Protein AF-A0A379XYD5-F1 (afdb_monomer)

pLDDT: mean 94.69, std 7.58, range [48.84, 98.56]

Foldseek 3Di:
DDDDPDDDDPVVCVVPPDDDDDPPDPVDPVPDDPVCDPVNVVVVCPVCVPDDDDDDDDDAEDCDDDPPDPDNHDHDPPCVVVVVVVVVD

Solvent-accessible surface area (backbone atoms only — not comparable to full-atom values): 6340 Å² total; per-residue (Å²): 132,87,77,78,90,6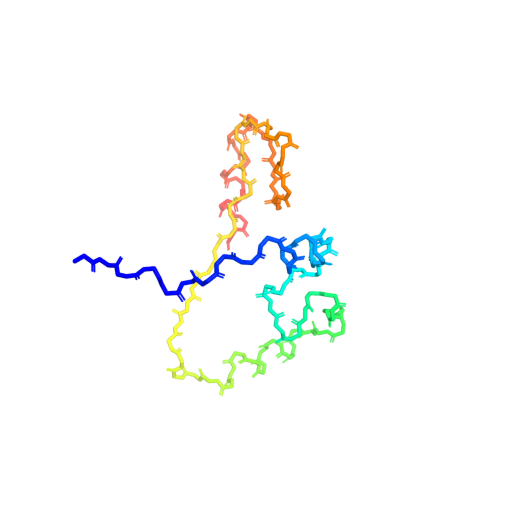9,83,88,52,65,69,61,50,63,75,65,70,62,96,70,86,81,84,85,51,86,77,47,79,86,74,67,57,88,84,70,44,70,71,59,52,54,54,57,62,66,68,54,79,86,57,86,86,83,89,86,82,88,80,43,75,33,83,64,86,58,95,85,67,84,69,88,62,46,69,48,85,65,64,68,56,55,56,58,48,61,75,71,107

InterPro domains:
  IPR034505 Anaerobic coproporphyrinogen-III oxidase [PTHR13932] (5-89)
  IPR058240 Radical SAM superfamily [SSF102114] (6-89)

Organism: NCBI:txid59207

Mean predicted aligned error: 5.2 Å

Sequence (89 aa):
MSEQQIDWDLALIQKYNYSGPRYTSYPTALEFSEDFEDAAFLQAVARYPERPLSLYVHIPFCHKLCYFCGCNKIVTRQQHKADQYLDAL

Radius of gyration: 20.92 Å; Cα contacts (8 Å, |Δi|>4): 21; chains: 1; bounding box: 52×43×35 Å

Structure (mmCIF, N/CA/C/O backbone):
data_AF-A0A379XYD5-F1
#
_entry.id   AF-A0A379XYD5-F1
#
loop_
_atom_site.group_PDB
_atom_site.id
_atom_site.type_symbol
_atom_site.label_atom_id
_atom_site.label_alt_id
_atom_site.label_comp_id
_atom_site.label_asym_id
_atom_site.label_entity_id
_atom_site.label_seq_id
_atom_site.pdbx_PDB_ins_code
_atom_site.Cartn_x
_atom_site.Cartn_y
_atom_site.Cartn_z
_atom_site.occupancy
_atom_site.B_iso_or_equiv
_atom_site.auth_seq_id
_atom_site.auth_comp_id
_atom_site.auth_asym_id
_atom_site.auth_atom_id
_atom_site.pdbx_PDB_model_num
ATOM 1 N N . MET A 1 1 ? 36.446 -4.823 6.846 1.00 48.84 1 MET A N 1
ATOM 2 C CA . MET A 1 1 ? 36.236 -3.570 6.093 1.00 48.84 1 MET A CA 1
ATOM 3 C C . MET A 1 1 ? 35.329 -3.929 4.933 1.00 48.84 1 MET A C 1
ATOM 5 O O . MET A 1 1 ? 35.730 -4.744 4.122 1.00 48.84 1 MET A O 1
ATOM 9 N N . SER A 1 2 ? 34.075 -3.480 4.958 1.00 64.06 2 SER A N 1
ATOM 10 C CA . SER A 1 2 ? 33.087 -3.806 3.922 1.00 64.06 2 SER A CA 1
ATOM 11 C C . SER A 1 2 ? 33.468 -3.075 2.636 1.00 64.06 2 SER A C 1
ATOM 13 O O . SER A 1 2 ? 33.352 -1.853 2.589 1.00 64.06 2 SER A O 1
ATOM 15 N N . GLU A 1 3 ? 33.944 -3.804 1.629 1.00 69.12 3 GLU A N 1
ATOM 16 C CA . GLU A 1 3 ? 34.147 -3.272 0.280 1.00 69.12 3 GLU A CA 1
ATOM 17 C C . GLU A 1 3 ? 32.806 -2.788 -0.282 1.00 69.12 3 GLU A C 1
ATOM 19 O O . GLU A 1 3 ? 31.781 -3.462 -0.164 1.00 69.12 3 GLU A O 1
ATOM 24 N N . GLN A 1 4 ? 32.789 -1.581 -0.845 1.00 78.69 4 GLN A N 1
ATOM 25 C CA . GLN A 1 4 ? 31.610 -1.075 -1.537 1.00 78.69 4 GLN A CA 1
ATOM 26 C C . GLN A 1 4 ? 31.421 -1.874 -2.828 1.00 78.69 4 GLN A C 1
ATOM 28 O O . GLN A 1 4 ? 32.225 -1.789 -3.746 1.00 78.69 4 GLN A O 1
ATOM 33 N N . GLN A 1 5 ? 30.337 -2.650 -2.882 1.00 88.12 5 GLN A N 1
ATOM 34 C CA . GLN A 1 5 ? 29.954 -3.490 -4.023 1.00 88.12 5 GLN A CA 1
ATOM 35 C C . GLN A 1 5 ? 29.365 -2.683 -5.201 1.00 88.12 5 GLN A C 1
ATOM 37 O O . GLN A 1 5 ? 29.085 -3.243 -6.257 1.00 88.12 5 GLN A O 1
ATOM 42 N N . ILE A 1 6 ? 29.141 -1.379 -5.018 1.00 92.19 6 ILE A N 1
ATOM 43 C CA . ILE A 1 6 ? 28.527 -0.493 -6.011 1.00 92.19 6 ILE A CA 1
ATOM 44 C C . ILE A 1 6 ? 29.619 0.380 -6.622 1.00 92.19 6 ILE A C 1
ATOM 46 O O . ILE A 1 6 ? 30.278 1.127 -5.900 1.00 92.19 6 ILE A O 1
ATOM 50 N N . ASP A 1 7 ? 29.756 0.321 -7.945 1.00 93.00 7 ASP A N 1
ATOM 51 C CA . ASP A 1 7 ? 30.522 1.302 -8.709 1.00 93.00 7 ASP A CA 1
ATOM 52 C C . ASP A 1 7 ? 29.646 2.531 -8.984 1.00 93.00 7 ASP A C 1
ATOM 54 O O . ASP A 1 7 ? 28.541 2.425 -9.526 1.00 93.00 7 ASP A O 1
ATOM 58 N N . TRP A 1 8 ? 30.101 3.700 -8.541 1.00 94.44 8 TRP A N 1
ATOM 59 C CA . TRP A 1 8 ? 29.340 4.938 -8.648 1.00 94.44 8 TRP A CA 1
ATOM 60 C C . TRP A 1 8 ? 29.605 5.614 -9.994 1.00 94.44 8 TRP A C 1
ATOM 62 O O . TRP A 1 8 ? 30.581 6.347 -10.156 1.00 94.44 8 TRP A O 1
ATOM 72 N N . ASP A 1 9 ? 28.683 5.437 -10.938 1.00 96.62 9 ASP A N 1
ATOM 73 C CA . ASP A 1 9 ? 28.724 6.120 -12.232 1.00 96.62 9 ASP A CA 1
ATOM 74 C C . ASP A 1 9 ? 27.722 7.286 -12.273 1.00 96.62 9 ASP A C 1
ATOM 76 O O . ASP A 1 9 ? 26.520 7.123 -12.513 1.00 96.62 9 ASP A O 1
ATOM 80 N N . LEU A 1 10 ? 28.233 8.501 -12.055 1.00 97.31 10 LEU A N 1
ATOM 81 C CA . LEU A 1 10 ? 27.423 9.719 -12.073 1.00 97.31 10 LEU A CA 1
ATOM 82 C C . LEU A 1 10 ? 26.786 9.985 -13.446 1.00 97.31 10 LEU A C 1
ATOM 84 O O . LEU A 1 10 ? 25.667 10.498 -13.502 1.00 97.31 10 LEU A O 1
ATOM 88 N N . ALA A 1 11 ? 27.468 9.643 -14.541 1.00 97.88 11 ALA A N 1
ATOM 89 C CA . ALA A 1 11 ? 26.963 9.889 -15.886 1.00 97.88 11 ALA A CA 1
ATOM 90 C C . ALA A 1 11 ? 25.762 8.983 -16.191 1.00 97.88 11 ALA A C 1
ATOM 92 O O . ALA A 1 11 ? 24.754 9.451 -16.728 1.0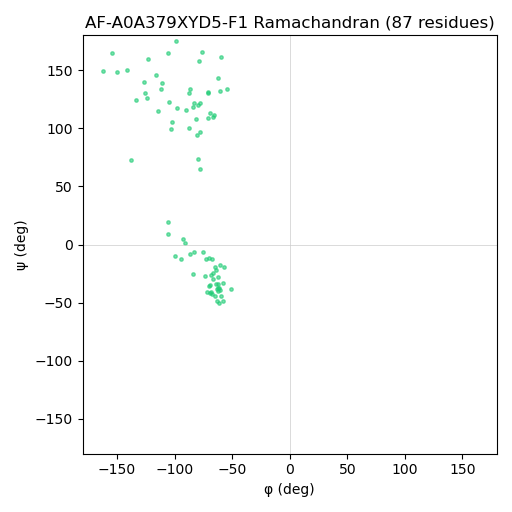0 97.88 11 ALA A O 1
ATOM 93 N N . LEU A 1 12 ? 25.823 7.708 -15.788 1.00 97.00 12 LEU A N 1
ATOM 94 C CA . LEU A 1 12 ? 24.691 6.784 -15.897 1.00 97.00 12 LEU A CA 1
ATOM 95 C C . LEU A 1 12 ? 23.519 7.205 -15.014 1.00 97.00 12 LEU A C 1
ATOM 97 O O . LEU A 1 12 ? 22.379 7.207 -15.484 1.00 97.00 12 LEU A O 1
ATOM 101 N N . ILE A 1 13 ? 23.783 7.607 -13.768 1.00 95.88 13 ILE A N 1
ATOM 102 C CA . ILE A 1 13 ? 22.735 8.097 -12.864 1.00 95.88 13 ILE A CA 1
ATOM 103 C C . ILE A 1 13 ? 22.025 9.297 -13.493 1.00 95.88 13 ILE A C 1
ATOM 105 O O . ILE A 1 13 ? 20.801 9.306 -13.579 1.00 95.88 13 ILE A O 1
ATOM 109 N N . GLN A 1 14 ? 22.773 10.282 -13.993 1.00 96.56 14 GLN A N 1
ATOM 110 C CA . GLN A 1 14 ? 22.194 11.460 -14.640 1.00 96.56 14 GLN A CA 1
ATOM 111 C C . GLN A 1 14 ? 21.411 11.106 -15.911 1.00 96.56 14 GLN A C 1
ATOM 113 O O . GLN A 1 14 ? 20.342 11.674 -16.133 1.00 96.56 14 GLN A O 1
ATOM 118 N N . LYS A 1 15 ? 21.886 10.140 -16.710 1.00 95.75 15 LYS A N 1
ATOM 119 C CA . LYS A 1 15 ? 21.190 9.664 -17.917 1.00 95.75 15 LYS A CA 1
ATOM 120 C C . LYS A 1 15 ? 19.817 9.052 -17.610 1.00 95.75 15 LYS A C 1
ATOM 122 O O . LYS A 1 15 ? 18.895 9.237 -18.401 1.00 95.75 15 LYS A O 1
ATOM 127 N N . TYR A 1 16 ? 19.678 8.334 -16.493 1.00 94.44 16 TYR A N 1
ATOM 128 C CA . TYR A 1 16 ? 18.443 7.627 -16.118 1.00 94.44 16 TYR A CA 1
ATOM 129 C C . TYR A 1 16 ? 17.644 8.295 -14.984 1.00 94.44 16 TYR A C 1
ATOM 131 O O . TYR A 1 16 ? 16.665 7.724 -14.505 1.00 94.44 16 TYR A O 1
ATOM 139 N N . ASN A 1 17 ? 18.012 9.511 -14.568 1.00 93.94 17 ASN A N 1
ATOM 140 C CA . ASN A 1 17 ? 17.306 10.272 -13.533 1.00 93.94 17 ASN A CA 1
ATOM 141 C C . ASN A 1 17 ? 16.024 10.934 -14.077 1.00 93.94 17 ASN A C 1
ATOM 143 O O . ASN A 1 17 ? 15.915 12.158 -14.157 1.00 93.94 17 ASN A O 1
ATOM 147 N N . TYR A 1 18 ? 15.051 10.117 -14.474 1.00 93.12 18 TYR A N 1
ATOM 148 C CA . TYR A 1 18 ? 13.716 10.551 -14.880 1.00 93.12 18 TYR A CA 1
ATOM 149 C C . TYR A 1 18 ? 12.638 9.872 -14.033 1.00 93.12 18 TYR A C 1
ATOM 151 O O . TYR A 1 18 ? 12.857 8.833 -13.410 1.00 93.12 18 TYR A O 1
ATOM 159 N N . SER A 1 19 ? 11.442 10.465 -14.004 1.00 88.88 19 SER A N 1
ATOM 160 C CA . SER A 1 19 ? 10.299 9.869 -13.306 1.00 88.88 19 SER A CA 1
ATOM 161 C C . SER A 1 19 ? 9.886 8.570 -14.000 1.00 88.88 19 SER A C 1
ATOM 163 O O . SER A 1 19 ? 9.405 8.596 -15.130 1.00 88.88 19 SER A O 1
ATOM 165 N N . GLY A 1 20 ? 10.101 7.439 -13.331 1.00 83.62 20 GLY A N 1
ATOM 166 C CA . GLY A 1 20 ? 9.720 6.110 -13.805 1.00 83.62 20 GLY A CA 1
ATOM 167 C C . GLY A 1 20 ? 8.495 5.546 -13.076 1.00 83.62 20 GLY A C 1
ATOM 168 O O . GLY A 1 20 ? 8.121 6.043 -12.007 1.00 83.62 20 GLY A O 1
ATOM 169 N N . PRO A 1 21 ? 7.867 4.492 -13.626 1.00 81.12 21 PRO A N 1
ATOM 170 C CA . PRO A 1 21 ? 6.792 3.788 -12.945 1.00 81.12 21 PRO A CA 1
ATOM 171 C C . PRO A 1 21 ? 7.304 3.157 -11.646 1.00 81.12 21 PRO A C 1
ATOM 173 O O . PRO A 1 21 ? 8.428 2.658 -11.561 1.00 81.12 21 PRO A O 1
ATOM 176 N N . ARG A 1 22 ? 6.459 3.166 -10.614 1.00 82.94 22 ARG A N 1
ATOM 177 C CA . ARG A 1 22 ? 6.747 2.471 -9.358 1.00 82.94 22 ARG A CA 1
ATOM 178 C C . ARG A 1 22 ? 6.390 0.996 -9.521 1.00 82.94 22 ARG A C 1
ATOM 180 O O . ARG A 1 22 ? 5.214 0.649 -9.547 1.00 82.94 22 ARG A O 1
ATOM 187 N N . TYR A 1 23 ? 7.399 0.134 -9.597 1.00 89.75 23 TYR A N 1
ATOM 188 C CA . TYR A 1 23 ? 7.215 -1.318 -9.652 1.00 89.75 23 TYR A CA 1
ATOM 189 C C . TYR A 1 23 ? 6.955 -1.896 -8.255 1.00 89.75 23 TYR A C 1
ATOM 191 O O . TYR A 1 23 ? 7.828 -2.507 -7.646 1.00 89.75 23 TYR A O 1
ATOM 199 N N . THR A 1 24 ? 5.752 -1.665 -7.723 1.00 91.56 24 THR A N 1
ATOM 200 C CA . THR A 1 24 ? 5.315 -2.214 -6.424 1.00 91.56 24 THR A CA 1
ATOM 201 C C . THR A 1 24 ? 4.764 -3.636 -6.534 1.00 91.56 24 THR A C 1
ATOM 203 O O . THR A 1 24 ? 4.800 -4.383 -5.562 1.00 91.56 24 THR A O 1
ATOM 206 N N . SER A 1 25 ? 4.251 -4.006 -7.709 1.00 94.81 25 SER A N 1
ATOM 207 C CA . SER A 1 25 ? 3.761 -5.343 -8.054 1.00 94.81 25 SER A CA 1
ATOM 208 C C . SER A 1 25 ? 3.845 -5.558 -9.565 1.00 94.81 25 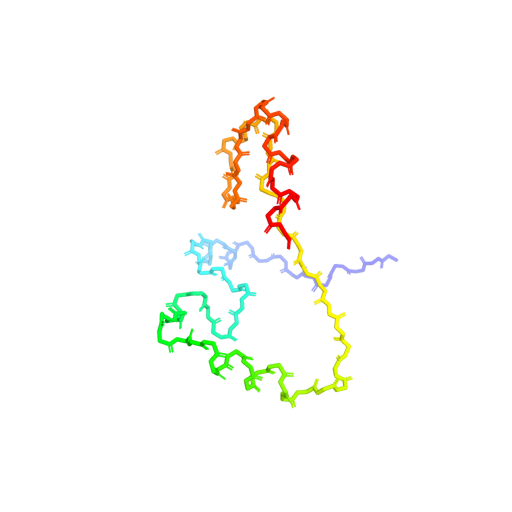SER A C 1
ATOM 210 O O . SER A 1 25 ? 3.987 -4.599 -10.329 1.00 94.81 25 SER A O 1
ATOM 212 N N . TYR A 1 26 ? 3.732 -6.816 -9.994 1.00 93.50 26 TYR A N 1
ATOM 213 C CA . TYR A 1 26 ? 3.547 -7.172 -11.397 1.00 93.50 26 TYR A CA 1
ATOM 214 C C . TYR A 1 26 ? 2.428 -8.223 -11.534 1.00 93.50 26 TYR A C 1
ATOM 216 O O . TYR A 1 26 ? 2.543 -9.282 -10.912 1.00 93.50 26 TYR A O 1
ATOM 224 N N . PRO A 1 27 ? 1.374 -7.974 -12.335 1.00 94.19 27 PRO A N 1
ATOM 225 C CA . PRO A 1 27 ? 1.072 -6.716 -13.027 1.00 94.19 27 PRO A CA 1
ATOM 226 C C . PRO A 1 27 ? 0.887 -5.518 -12.073 1.00 94.19 27 PRO A C 1
ATOM 228 O O . PRO A 1 27 ? 0.730 -5.681 -10.857 1.00 94.19 27 PRO A O 1
ATOM 231 N N . THR A 1 28 ? 0.996 -4.300 -12.610 1.00 94.06 28 THR A N 1
ATOM 232 C CA . THR A 1 28 ? 0.847 -3.073 -11.805 1.00 94.06 28 THR A CA 1
ATOM 233 C C . THR A 1 28 ? -0.626 -2.804 -11.482 1.00 94.06 28 THR A C 1
ATOM 235 O O . THR A 1 28 ? -1.509 -3.353 -12.133 1.00 94.06 28 THR A O 1
ATOM 238 N N . ALA A 1 29 ? -0.906 -1.913 -10.526 1.00 93.19 29 ALA A N 1
ATOM 239 C CA . ALA A 1 29 ? -2.280 -1.524 -10.185 1.00 93.19 29 ALA A CA 1
ATOM 240 C C . ALA A 1 29 ? -3.065 -0.884 -11.350 1.00 93.19 29 ALA A C 1
ATOM 242 O O . ALA A 1 29 ? -4.287 -0.840 -11.294 1.00 93.19 29 ALA A O 1
ATOM 243 N N . LEU A 1 30 ? -2.384 -0.404 -12.403 1.00 93.00 30 LEU A N 1
ATOM 244 C CA . LEU A 1 30 ? -3.038 0.096 -13.622 1.00 93.00 30 LEU A CA 1
ATOM 245 C C . LEU A 1 30 ? -3.806 -0.999 -14.371 1.00 93.00 30 LEU A C 1
ATOM 247 O O . LEU A 1 30 ? -4.711 -0.687 -15.133 1.00 93.00 30 LEU A O 1
ATOM 251 N N . GLU A 1 31 ? -3.450 -2.262 -14.139 1.00 95.69 31 GLU A N 1
ATOM 252 C CA . GLU A 1 31 ? -4.077 -3.426 -14.766 1.00 95.69 31 GLU A CA 1
ATOM 253 C C . GLU A 1 31 ? -5.219 -4.006 -13.913 1.00 95.69 31 GLU A C 1
ATOM 255 O O . GLU A 1 31 ? -5.756 -5.065 -14.235 1.00 95.69 31 GLU A O 1
ATOM 260 N N . PHE A 1 32 ? -5.575 -3.373 -12.787 1.00 96.12 32 PHE A N 1
ATOM 261 C CA . PHE A 1 32 ? -6.733 -3.800 -12.000 1.00 96.12 32 PHE A CA 1
ATOM 262 C C . PHE A 1 32 ? -8.018 -3.451 -12.757 1.00 96.12 32 PHE A C 1
ATOM 264 O O . PHE A 1 32 ? -8.184 -2.321 -13.210 1.00 96.12 32 PHE A O 1
ATOM 271 N N . SER A 1 33 ? -8.925 -4.423 -12.874 1.00 97.56 33 SER A N 1
ATOM 272 C CA . SER A 1 33 ? -10.237 -4.259 -13.508 1.00 97.56 33 SER A CA 1
ATOM 273 C C . SER A 1 33 ? -11.356 -4.467 -12.491 1.00 97.56 33 SER A C 1
ATOM 275 O O . SER A 1 33 ? -11.241 -5.317 -11.606 1.00 97.56 33 SER A O 1
ATOM 277 N N . GLU A 1 34 ? -12.451 -3.728 -12.662 1.00 97.31 34 GLU A N 1
ATOM 278 C CA . GLU A 1 34 ? -13.708 -3.930 -11.930 1.00 97.31 34 GLU A CA 1
ATOM 279 C C . GLU A 1 34 ? -14.404 -5.252 -12.314 1.00 97.31 34 GLU A C 1
ATOM 281 O O . GLU A 1 34 ? -15.263 -5.714 -11.574 1.00 97.31 34 GLU A O 1
ATOM 286 N N . ASP A 1 35 ? -13.977 -5.918 -13.399 1.00 97.56 35 ASP A N 1
ATOM 287 C CA . ASP A 1 35 ? -14.456 -7.258 -13.787 1.00 97.56 35 ASP A CA 1
ATOM 288 C C . ASP A 1 35 ? -13.966 -8.376 -12.839 1.00 97.56 35 ASP A C 1
ATOM 290 O O . ASP A 1 35 ? -14.398 -9.529 -12.935 1.00 97.56 35 ASP A O 1
ATOM 294 N N . PHE A 1 36 ? -13.007 -8.083 -11.951 1.00 97.44 36 PHE A N 1
ATOM 295 C CA . PHE A 1 36 ? -12.568 -9.031 -10.930 1.00 97.44 36 PHE A CA 1
ATOM 296 C C . PHE A 1 36 ? -13.580 -9.061 -9.776 1.00 97.44 36 PHE A C 1
ATOM 298 O O . PHE A 1 36 ? -13.529 -8.245 -8.859 1.00 97.44 36 PHE A O 1
ATOM 305 N N . GLU A 1 37 ? -14.485 -10.035 -9.821 1.00 97.31 37 GLU A N 1
ATOM 306 C CA . GLU A 1 37 ? -15.581 -10.185 -8.858 1.00 97.31 37 GLU A CA 1
ATOM 307 C C . GLU A 1 37 ? -15.296 -11.225 -7.751 1.00 97.31 37 GLU A C 1
ATOM 309 O O . GLU A 1 37 ? -14.311 -11.973 -7.779 1.00 97.31 37 GLU A O 1
ATOM 314 N N . ASP A 1 38 ? -16.222 -11.335 -6.793 1.00 97.94 38 ASP A N 1
ATOM 315 C CA . ASP A 1 38 ? -16.159 -12.237 -5.634 1.00 97.94 38 ASP A CA 1
ATOM 316 C C . ASP A 1 38 ? -15.846 -13.697 -6.000 1.00 97.94 38 ASP A C 1
ATOM 318 O O . ASP A 1 38 ? -15.080 -14.374 -5.308 1.00 97.94 38 ASP A O 1
ATOM 322 N N . ALA A 1 39 ? -16.390 -14.200 -7.113 1.00 98.12 39 ALA A N 1
ATOM 323 C CA . ALA A 1 39 ? -16.130 -15.566 -7.565 1.00 98.12 39 ALA A CA 1
ATOM 324 C C . ALA A 1 39 ? -14.640 -15.795 -7.885 1.00 9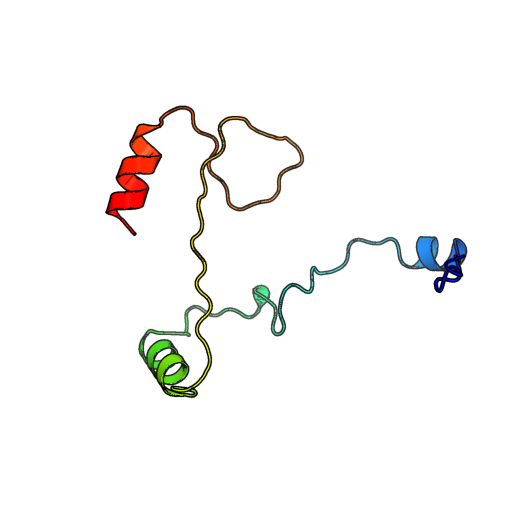8.12 39 ALA A C 1
ATOM 326 O O . ALA A 1 39 ? -14.084 -16.841 -7.536 1.00 98.12 39 ALA A O 1
ATOM 327 N N . ALA A 1 40 ? -13.975 -14.814 -8.503 1.00 98.19 40 ALA A N 1
ATOM 328 C CA . ALA A 1 40 ? -12.547 -14.880 -8.796 1.00 98.19 40 ALA A CA 1
ATOM 329 C C . ALA A 1 40 ? -11.707 -14.775 -7.511 1.00 98.19 40 ALA A C 1
ATOM 331 O O . ALA A 1 40 ? -10.699 -15.477 -7.373 1.00 98.19 40 ALA A O 1
ATOM 332 N N . PHE A 1 41 ? -12.150 -13.968 -6.539 1.00 98.12 41 PHE A N 1
ATOM 333 C CA . PHE A 1 41 ? -11.523 -13.887 -5.219 1.00 98.12 41 PHE A CA 1
ATOM 334 C C . PHE A 1 41 ? -11.570 -15.233 -4.479 1.00 98.12 41 PHE A C 1
ATOM 336 O O . PHE A 1 41 ? -10.529 -15.737 -4.052 1.00 98.12 41 PHE A O 1
ATOM 343 N N . LEU A 1 42 ? -12.742 -15.872 -4.396 1.00 98.31 42 LEU A N 1
ATOM 344 C CA . LEU A 1 42 ? -12.899 -17.181 -3.748 1.00 98.31 42 LEU A CA 1
ATOM 345 C C . LEU A 1 42 ? -12.048 -18.269 -4.423 1.00 98.31 42 LEU A C 1
ATOM 347 O O . LEU A 1 42 ? -11.421 -19.082 -3.740 1.00 98.31 42 LEU A O 1
ATOM 351 N N . GLN A 1 43 ? -11.953 -18.252 -5.757 1.00 98.38 43 GLN A N 1
ATOM 352 C CA . GLN A 1 43 ? -11.050 -19.141 -6.496 1.00 98.38 43 GLN A CA 1
ATOM 353 C C . GLN A 1 43 ? -9.573 -18.901 -6.148 1.00 98.38 43 GLN A C 1
ATOM 355 O O . GLN A 1 43 ? -8.793 -19.855 -6.088 1.00 98.38 43 GLN A O 1
ATOM 360 N N . ALA A 1 44 ? -9.163 -17.647 -5.928 1.00 97.88 44 ALA A N 1
ATOM 361 C CA . ALA A 1 44 ? -7.798 -17.318 -5.528 1.00 97.88 44 ALA A CA 1
ATOM 362 C C . ALA A 1 44 ? -7.483 -17.799 -4.101 1.00 97.88 44 ALA A C 1
ATOM 364 O O . ALA A 1 44 ? -6.409 -18.364 -3.886 1.00 97.88 44 ALA A O 1
ATOM 365 N N . VAL A 1 45 ? -8.425 -17.646 -3.161 1.00 98.00 45 VAL A N 1
ATOM 366 C CA . VAL A 1 45 ? -8.307 -18.140 -1.774 1.00 98.00 45 VAL A CA 1
ATOM 367 C C . VAL A 1 45 ? -8.125 -19.661 -1.740 1.00 98.00 45 VAL A C 1
ATOM 369 O O . VAL A 1 45 ? -7.239 -20.164 -1.054 1.00 98.00 45 VAL A O 1
ATOM 372 N N . ALA A 1 46 ? -8.904 -20.402 -2.532 1.00 98.19 46 ALA A N 1
ATOM 373 C CA . ALA A 1 46 ? -8.853 -21.865 -2.561 1.00 98.19 46 ALA A CA 1
ATOM 374 C C . ALA A 1 46 ? -7.599 -22.444 -3.250 1.00 98.19 46 ALA A C 1
ATOM 376 O O . ALA A 1 46 ? -7.337 -23.641 -3.149 1.00 98.19 46 ALA A O 1
ATOM 377 N N . ARG A 1 47 ? -6.822 -21.624 -3.971 1.00 98.56 47 ARG A N 1
ATOM 378 C CA . ARG A 1 47 ? -5.741 -22.102 -4.849 1.00 98.56 47 ARG A CA 1
ATOM 379 C C . ARG A 1 47 ? -4.550 -22.702 -4.099 1.00 98.56 47 ARG A C 1
ATOM 381 O O . ARG A 1 47 ? -3.917 -23.620 -4.613 1.00 98.56 47 ARG A O 1
ATOM 388 N N . TYR A 1 48 ? -4.222 -22.171 -2.921 1.00 98.19 48 TYR A N 1
ATOM 389 C CA . TYR A 1 48 ? -3.053 -22.584 -2.135 1.00 98.19 48 TYR A CA 1
ATOM 390 C C . TYR A 1 48 ? -3.402 -22.683 -0.640 1.00 98.19 48 TYR A C 1
ATOM 392 O O . TYR A 1 48 ? -2.965 -21.831 0.134 1.00 98.19 48 TYR A O 1
ATOM 400 N N . PRO A 1 49 ? -4.170 -23.706 -0.222 1.00 97.44 49 PRO A N 1
ATOM 401 C CA . PRO A 1 49 ? -4.687 -23.805 1.147 1.00 97.44 49 PRO A CA 1
ATOM 402 C C . PRO A 1 49 ? -3.587 -23.919 2.214 1.00 97.44 49 PRO A C 1
ATOM 404 O O . PRO A 1 49 ? -3.761 -23.444 3.328 1.00 97.44 49 PRO A O 1
ATOM 407 N N . GLU A 1 50 ? -2.429 -24.479 1.856 1.00 98.25 50 GLU A N 1
ATOM 408 C CA . GLU A 1 50 ? -1.295 -24.681 2.771 1.00 98.25 50 GLU A CA 1
ATOM 409 C C . GLU A 1 50 ? -0.304 -23.501 2.797 1.00 98.25 50 GLU A C 1
ATOM 411 O O . GLU A 1 50 ? 0.739 -23.567 3.451 1.00 98.25 50 GLU A O 1
ATOM 416 N N . ARG A 1 51 ? -0.557 -22.418 2.042 1.00 98.31 51 ARG A N 1
ATOM 417 C CA . ARG A 1 51 ? 0.364 -21.273 2.006 1.00 98.31 51 ARG A CA 1
ATOM 418 C C . ARG A 1 51 ? 0.301 -20.517 3.344 1.00 98.31 51 ARG A C 1
ATOM 420 O O . ARG A 1 51 ? -0.793 -20.135 3.754 1.00 98.31 51 ARG A O 1
ATOM 427 N N . PRO A 1 52 ? 1.448 -20.206 3.984 1.00 98.44 52 PRO A N 1
ATOM 428 C CA . PRO A 1 52 ? 1.462 -19.361 5.173 1.00 98.44 52 PRO A CA 1
ATOM 429 C C . PRO A 1 52 ? 0.773 -18.018 4.922 1.00 98.44 52 PRO A C 1
ATOM 431 O O . PRO A 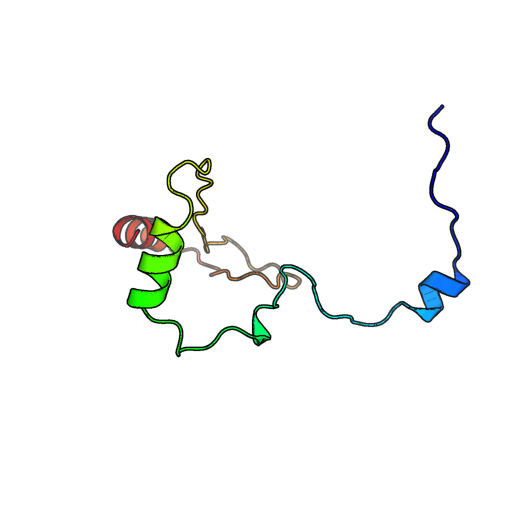1 52 ? 1.026 -17.356 3.911 1.00 98.44 52 PRO A O 1
ATOM 434 N N . LEU A 1 53 ? -0.089 -17.618 5.852 1.00 98.12 53 LEU A N 1
ATOM 435 C CA . LEU A 1 53 ? -0.896 -16.412 5.726 1.00 98.12 53 LEU A CA 1
ATOM 436 C C . LEU A 1 53 ? -0.140 -15.187 6.253 1.00 98.12 53 LEU A C 1
ATOM 438 O O . LEU A 1 53 ? 0.366 -15.186 7.374 1.00 98.12 53 LEU A O 1
ATOM 442 N N . SER A 1 54 ? -0.105 -14.126 5.450 1.00 98.25 54 SER A N 1
ATOM 443 C CA . SER A 1 54 ? 0.323 -12.789 5.865 1.00 98.25 54 SER A CA 1
ATOM 444 C C . SER A 1 54 ? -0.890 -11.864 5.842 1.00 98.25 54 SER A C 1
ATOM 446 O O . SER A 1 54 ? -1.662 -11.891 4.885 1.00 98.25 54 SER A O 1
ATOM 448 N N . LEU A 1 55 ? -1.075 -11.073 6.899 1.00 98.19 55 LEU A N 1
ATOM 449 C CA . LEU A 1 55 ? -2.217 -10.176 7.061 1.00 98.19 55 LEU A CA 1
ATOM 450 C C . LEU A 1 55 ? -1.769 -8.716 6.963 1.00 98.19 55 LEU A C 1
ATOM 452 O O . LEU A 1 55 ? -0.740 -8.335 7.521 1.00 98.19 55 LEU A O 1
ATOM 4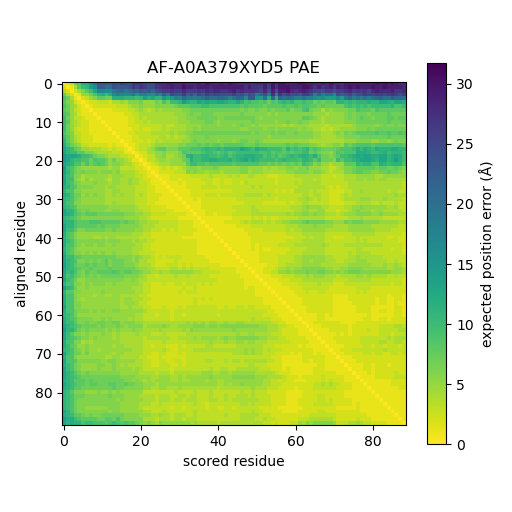56 N N . TYR A 1 56 ? -2.571 -7.900 6.282 1.00 98.12 56 TYR A N 1
ATOM 457 C CA . TYR A 1 56 ? -2.372 -6.460 6.143 1.00 98.12 56 TYR A CA 1
ATOM 458 C C . TYR A 1 56 ? -3.632 -5.718 6.592 1.00 98.12 56 TYR A C 1
ATOM 460 O O . TYR A 1 56 ? -4.725 -6.027 6.126 1.00 98.12 56 TYR A O 1
ATOM 468 N N . VAL A 1 57 ? -3.467 -4.719 7.461 1.00 98.12 57 VAL A N 1
ATOM 469 C CA . VAL A 1 57 ? -4.536 -3.803 7.884 1.00 98.12 57 VAL A CA 1
ATOM 470 C C . VAL A 1 57 ? -4.086 -2.377 7.588 1.00 98.12 57 VAL A C 1
ATOM 472 O O . VAL A 1 57 ? -3.002 -1.960 8.003 1.00 98.12 57 VAL A O 1
ATOM 475 N N . HIS A 1 58 ? -4.905 -1.619 6.862 1.00 98.19 58 HIS A N 1
ATOM 476 C CA . HIS A 1 58 ? -4.596 -0.237 6.514 1.00 98.19 58 HIS A CA 1
ATOM 477 C C . HIS A 1 58 ? -5.127 0.724 7.583 1.00 98.19 58 HIS A C 1
ATOM 479 O O . HIS A 1 58 ? -6.329 0.852 7.731 1.00 98.19 58 HIS A O 1
ATOM 485 N N . ILE A 1 59 ? -4.270 1.453 8.303 1.00 98.00 59 ILE A N 1
ATOM 486 C CA . ILE A 1 59 ? -4.719 2.503 9.238 1.00 98.00 59 ILE A CA 1
ATOM 487 C C . ILE A 1 59 ? -4.511 3.876 8.582 1.00 98.00 59 ILE A C 1
ATOM 489 O O . ILE A 1 59 ? -3.369 4.336 8.500 1.00 98.00 59 ILE A O 1
ATOM 493 N N . PRO A 1 60 ? -5.570 4.564 8.111 1.00 97.94 60 PRO A N 1
ATOM 494 C CA . PRO A 1 60 ? -5.404 5.734 7.251 1.00 97.94 60 PRO A CA 1
ATOM 495 C C . PRO A 1 60 ? -5.144 7.036 8.023 1.00 97.94 60 PRO A C 1
ATOM 497 O O . PRO A 1 60 ? -4.927 8.075 7.407 1.00 97.94 60 PRO A O 1
ATOM 500 N N . PHE A 1 61 ? -5.209 7.058 9.354 1.00 98.25 61 PHE A N 1
ATOM 501 C CA . PHE A 1 61 ? -5.283 8.318 10.098 1.00 98.25 61 PHE A CA 1
ATOM 502 C C . PHE A 1 61 ? -3.917 8.939 10.403 1.00 98.25 61 PHE A C 1
ATOM 504 O O . PHE A 1 61 ? -3.003 8.289 10.900 1.00 98.25 61 PHE A O 1
ATOM 511 N N . CYS A 1 62 ? -3.797 10.244 10.160 1.00 98.06 62 CYS A N 1
ATOM 512 C CA . CYS A 1 62 ? -2.623 11.049 10.497 1.00 98.06 62 CYS A CA 1
ATOM 513 C C . CYS A 1 62 ? -3.030 12.276 11.324 1.00 98.06 62 CYS A C 1
ATOM 515 O O . CYS A 1 62 ? -4.007 12.954 11.008 1.00 98.06 62 CYS A O 1
ATOM 517 N N . HIS A 1 63 ? -2.243 12.639 12.341 1.00 97.38 63 HIS A N 1
ATOM 518 C CA . HIS A 1 63 ? -2.526 13.825 13.164 1.00 97.38 63 HIS A CA 1
ATOM 519 C C . HIS A 1 63 ? -2.236 15.158 12.467 1.00 97.38 63 HIS A C 1
ATOM 521 O O . HIS A 1 63 ? -2.799 16.192 12.833 1.00 97.38 63 HIS A O 1
ATOM 527 N N . LYS A 1 64 ? -1.301 15.163 11.515 1.00 97.06 64 LYS A N 1
ATOM 528 C CA . LYS A 1 64 ? -0.824 16.369 10.839 1.00 97.06 64 LYS A CA 1
ATOM 529 C C . LYS A 1 64 ? -0.593 16.078 9.362 1.00 97.06 64 LYS A C 1
ATOM 531 O O . LYS A 1 64 ? -0.260 14.958 8.985 1.00 97.06 64 LYS A O 1
ATOM 536 N N . LEU A 1 65 ? -0.771 17.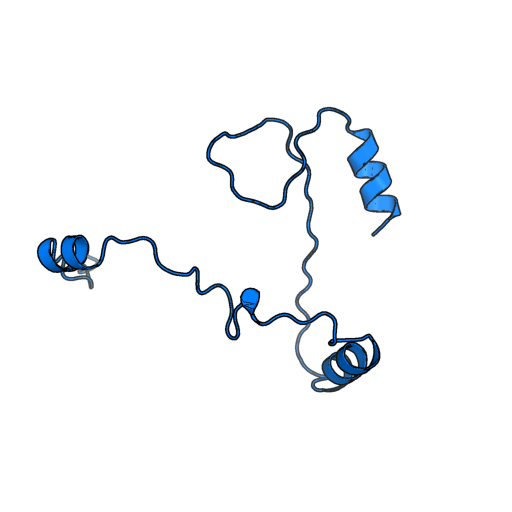109 8.547 1.00 97.19 65 LEU A N 1
ATOM 537 C CA . LEU A 1 65 ? -0.458 17.074 7.131 1.00 97.19 65 LEU A CA 1
ATOM 538 C C . LEU A 1 65 ? 1.052 17.231 6.916 1.00 97.19 65 LEU A C 1
ATOM 540 O O . LEU A 1 65 ? 1.635 18.244 7.296 1.00 97.19 65 LEU A O 1
ATOM 544 N N . CYS A 1 66 ? 1.657 16.242 6.265 1.00 97.88 66 CYS A N 1
ATOM 545 C CA . CYS A 1 66 ? 2.996 16.340 5.693 1.00 97.88 66 CYS A CA 1
ATOM 546 C C . CYS A 1 66 ? 2.863 16.663 4.200 1.00 97.88 66 CYS A C 1
ATOM 548 O O . CYS A 1 66 ? 2.312 15.852 3.458 1.00 97.88 66 CYS A O 1
ATOM 550 N N . TYR A 1 67 ? 3.366 17.817 3.748 1.00 97.56 67 TYR A N 1
ATOM 551 C CA . TYR A 1 67 ? 3.169 18.279 2.362 1.00 97.56 67 TYR A CA 1
ATOM 552 C C . TYR A 1 67 ? 3.827 17.396 1.291 1.00 97.56 67 TYR A C 1
ATOM 554 O O . TYR A 1 67 ? 3.415 17.429 0.140 1.00 97.56 67 TYR A O 1
ATOM 562 N N . PHE A 1 68 ? 4.807 16.572 1.663 1.00 95.94 68 PHE A N 1
ATOM 563 C CA . PHE A 1 68 ? 5.453 15.611 0.763 1.00 95.94 68 PHE A CA 1
ATOM 564 C C . PHE A 1 68 ? 4.725 14.255 0.674 1.00 95.94 68 PHE A C 1
ATOM 566 O O . PHE A 1 68 ? 5.130 13.386 -0.094 1.00 95.94 68 PHE A O 1
ATOM 573 N N . CYS A 1 69 ? 3.710 14.008 1.511 1.00 96.62 69 CYS A N 1
ATOM 574 C CA . CYS A 1 69 ? 3.131 12.675 1.674 1.00 96.62 69 CYS A CA 1
ATOM 575 C C . CYS A 1 69 ? 2.155 12.326 0.538 1.00 96.62 69 CYS A C 1
ATOM 577 O O . CYS A 1 69 ? 1.123 12.974 0.383 1.00 96.62 69 CYS A O 1
ATOM 579 N N . GLY A 1 70 ? 2.455 11.245 -0.191 1.00 93.56 70 GLY A N 1
ATOM 580 C CA . GLY A 1 70 ? 1.610 10.674 -1.250 1.00 93.56 70 GLY A CA 1
ATOM 581 C C . GLY A 1 70 ? 0.883 9.377 -0.867 1.00 93.56 70 GLY A C 1
ATOM 582 O O . GLY A 1 70 ? 0.517 8.611 -1.751 1.00 93.56 70 GLY A O 1
ATOM 583 N N . CYS A 1 71 ? 0.737 9.079 0.426 1.00 96.50 71 CYS A N 1
ATOM 584 C CA . CYS A 1 71 ? 0.077 7.856 0.896 1.00 96.50 71 CYS A CA 1
ATOM 585 C C . CYS A 1 71 ? -1.456 7.968 0.825 1.00 96.50 71 CYS A C 1
ATOM 587 O O . CYS A 1 71 ? -2.006 9.073 0.903 1.00 96.50 71 CYS A O 1
ATOM 589 N N . ASN A 1 72 ? -2.149 6.823 0.782 1.00 97.19 72 ASN A N 1
ATOM 590 C CA . ASN A 1 72 ? -3.566 6.767 1.144 1.00 97.19 72 ASN A CA 1
ATOM 591 C C . ASN A 1 72 ? -3.675 7.067 2.648 1.00 97.19 72 ASN A C 1
ATOM 593 O O . ASN A 1 72 ? -3.132 6.329 3.467 1.00 97.19 72 ASN A O 1
ATOM 597 N N . LYS A 1 73 ? -4.227 8.238 2.984 1.00 97.62 73 LYS A N 1
ATOM 598 C CA . LYS A 1 73 ? -4.298 8.752 4.357 1.00 97.62 73 LYS A CA 1
ATOM 599 C C . LYS A 1 73 ? -5.335 9.860 4.503 1.00 97.62 73 LYS A C 1
ATOM 601 O O . LYS A 1 73 ? -5.498 10.707 3.617 1.00 97.62 73 LYS A O 1
ATOM 606 N N . ILE A 1 74 ? -5.915 9.932 5.694 1.00 98.06 74 ILE A N 1
ATOM 607 C CA . ILE A 1 74 ? -6.872 10.920 6.179 1.00 98.06 74 ILE A CA 1
ATOM 608 C C . ILE A 1 74 ? -6.208 11.708 7.315 1.00 98.06 74 ILE A C 1
ATOM 610 O O . ILE A 1 74 ? -5.907 11.170 8.380 1.00 98.06 74 ILE A O 1
ATOM 614 N N . VAL A 1 75 ? -5.986 13.010 7.114 1.00 97.81 75 VAL A N 1
ATOM 615 C CA . VAL A 1 75 ? -5.488 13.885 8.186 1.00 97.81 75 VAL A CA 1
ATOM 616 C C . VAL A 1 75 ? -6.675 14.344 9.023 1.00 97.81 75 VAL A C 1
ATOM 618 O O . VAL A 1 75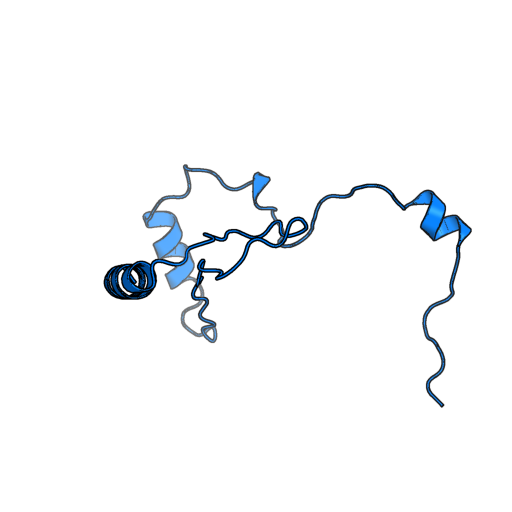 ? -7.572 15.007 8.510 1.00 97.81 75 VAL A O 1
ATOM 621 N N . THR A 1 76 ? -6.699 13.997 10.307 1.00 97.75 76 THR A N 1
ATOM 622 C CA . THR A 1 76 ? -7.822 14.328 11.190 1.00 97.75 76 THR A CA 1
ATOM 623 C C . THR A 1 76 ? -7.378 14.509 12.640 1.00 97.75 76 THR A C 1
ATOM 625 O O . THR A 1 76 ? -6.430 13.885 13.116 1.00 97.75 76 THR A O 1
ATOM 628 N N . ARG A 1 77 ? -8.083 15.388 13.359 1.00 97.19 77 ARG A N 1
ATOM 629 C CA . ARG A 1 77 ? -7.992 15.541 14.823 1.00 97.19 77 ARG A CA 1
ATOM 630 C C . ARG A 1 77 ? -9.126 14.826 15.559 1.00 97.19 77 ARG A C 1
ATOM 632 O O . ARG A 1 77 ? -9.088 14.727 16.778 1.00 97.19 77 ARG A O 1
ATOM 639 N N . GLN A 1 78 ? -10.130 14.350 14.826 1.00 98.06 78 GLN A N 1
ATOM 640 C CA . GLN A 1 78 ? -11.297 13.670 15.373 1.00 98.06 78 GLN A CA 1
ATOM 641 C C . GLN A 1 78 ? -10.934 12.212 15.666 1.00 98.06 78 GLN A C 1
ATOM 643 O O . GLN A 1 78 ? -10.981 11.381 14.761 1.00 98.06 78 GLN A O 1
ATOM 648 N N . GLN A 1 79 ? -10.528 11.919 16.904 1.00 96.56 79 GLN A N 1
ATOM 649 C CA . GLN A 1 79 ? -10.060 10.578 17.269 1.00 96.56 79 GLN A CA 1
ATOM 650 C C . GLN A 1 79 ? -11.186 9.531 17.210 1.00 96.56 79 GLN A C 1
ATOM 652 O O . GLN A 1 79 ? -10.906 8.422 16.777 1.00 96.56 79 GLN A O 1
ATOM 657 N N . HIS A 1 80 ? -12.447 9.910 17.455 1.00 98.00 80 HIS A N 1
ATOM 658 C CA . HIS A 1 80 ? -13.607 9.007 17.347 1.00 98.00 80 HIS A CA 1
ATOM 659 C C . HIS A 1 80 ? -13.769 8.342 15.967 1.00 98.00 80 HIS A C 1
ATOM 661 O O . HIS A 1 80 ? -14.454 7.334 15.833 1.00 98.00 80 HIS A O 1
ATOM 667 N N . LYS A 1 81 ? -13.146 8.891 14.914 1.00 97.88 81 LYS A N 1
ATOM 668 C CA . LYS A 1 81 ? -13.122 8.256 13.588 1.00 97.88 81 LYS A CA 1
ATOM 669 C C . LYS A 1 81 ? -12.286 6.980 13.559 1.00 97.88 81 LYS A C 1
ATOM 671 O O . LYS A 1 81 ? -12.528 6.134 12.711 1.00 97.88 81 LYS A O 1
ATOM 676 N N . ALA A 1 82 ? -11.295 6.864 14.442 1.00 97.81 82 ALA A N 1
ATOM 677 C CA . ALA A 1 82 ? -10.547 5.630 14.612 1.00 97.81 82 ALA A CA 1
ATOM 678 C C . ALA A 1 82 ? -11.446 4.547 15.215 1.00 97.81 82 ALA A C 1
ATOM 680 O O . ALA A 1 82 ? -11.441 3.436 14.708 1.00 97.81 82 ALA A O 1
ATOM 681 N N . ASP A 1 83 ? -12.266 4.888 16.209 1.00 98.19 83 ASP A N 1
ATOM 682 C CA . ASP A 1 83 ? -13.202 3.937 16.820 1.00 98.19 83 ASP A CA 1
ATOM 683 C C . ASP A 1 83 ? -14.232 3.453 15.784 1.00 98.19 83 ASP A C 1
ATOM 685 O O . ASP A 1 83 ? -14.347 2.259 15.544 1.00 98.19 83 ASP A O 1
ATOM 689 N N . GLN A 1 84 ? -14.848 4.380 15.037 1.00 98.19 84 GLN A N 1
ATOM 690 C CA . GLN A 1 84 ? -15.746 4.047 13.917 1.00 98.19 84 GLN A CA 1
ATOM 691 C C . GLN A 1 84 ? -15.078 3.192 12.830 1.00 98.19 84 GLN A C 1
ATOM 693 O O . GLN A 1 84 ? -15.742 2.410 12.158 1.00 98.19 84 GLN A O 1
ATOM 698 N N . TYR A 1 85 ? -13.775 3.382 12.605 1.00 98.19 85 TYR A N 1
ATO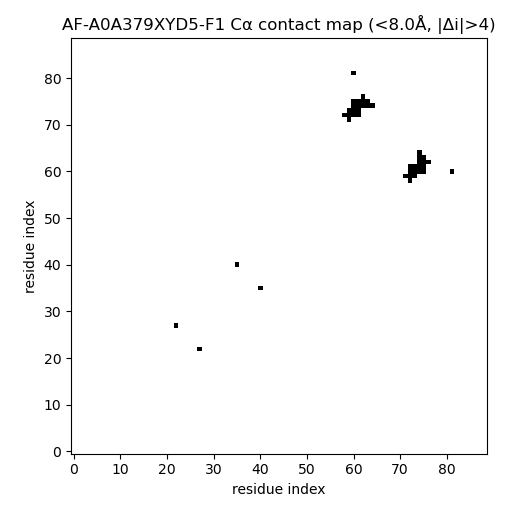M 699 C CA . TYR A 1 85 ? -13.021 2.586 11.643 1.00 98.19 85 TYR A CA 1
ATOM 700 C C . TYR A 1 85 ? -12.796 1.166 12.153 1.00 98.19 85 TYR A C 1
ATOM 702 O O . TYR A 1 85 ? -12.942 0.228 11.380 1.00 98.19 85 TYR A O 1
ATOM 710 N N . LEU A 1 86 ? -12.480 1.009 13.441 1.00 98.06 86 LEU A N 1
ATOM 711 C CA . LEU A 1 86 ? -12.360 -0.302 14.074 1.00 98.06 86 LEU A CA 1
ATOM 712 C C . LEU A 1 86 ? -13.698 -1.049 14.096 1.00 98.06 86 LEU A C 1
ATOM 714 O O . LEU A 1 86 ? -13.686 -2.258 13.916 1.00 98.06 86 LEU A O 1
ATOM 718 N N . ASP A 1 87 ? -14.826 -0.348 14.246 1.00 98.12 87 ASP A N 1
ATOM 719 C CA . ASP A 1 87 ? -16.166 -0.951 14.159 1.00 98.12 87 ASP A CA 1
ATOM 720 C C . ASP A 1 87 ? -16.507 -1.471 12.748 1.00 98.12 87 ASP A C 1
ATOM 722 O O . ASP A 1 87 ? -17.374 -2.330 12.596 1.00 98.12 87 ASP A O 1
ATOM 726 N N . ALA A 1 88 ? -15.871 -0.920 11.709 1.00 97.25 88 ALA A N 1
ATOM 727 C CA . ALA A 1 88 ? -16.109 -1.281 10.311 1.00 97.25 88 ALA A CA 1
ATOM 728 C C . ALA A 1 88 ? -15.145 -2.352 9.768 1.00 97.25 88 ALA A C 1
ATOM 730 O O . ALA A 1 88 ? -15.375 -2.849 8.662 1.00 97.25 88 ALA A O 1
ATOM 731 N N . LEU A 1 89 ? -14.062 -2.649 10.494 1.00 95.25 89 LEU A N 1
ATOM 732 C CA . LEU A 1 89 ? -13.116 -3.724 10.173 1.00 95.25 89 LEU A CA 1
ATOM 733 C C . LEU A 1 89 ? -13.694 -5.094 10.539 1.00 95.25 89 LEU A C 1
ATOM 735 O O . LEU A 1 89 ? -13.469 -6.027 9.737 1.00 95.25 89 LEU A O 1
#

Secondary structure (DSSP, 8-state):
---------HHHHHHH-S-----SSSS-GGG--TT--HHHHHHHHHT-TTSPP-------EESS--TT--SS-EE-S-THHHHHHHHH-